Protein AF-A0A928W747-F1 (afdb_monomer_lite)

pLDDT: mean 83.99, std 16.91, range [33.22, 96.81]

Sequence (136 aa):
MTNNTPDNKETDIVHVSPETNALVEKEMEGQDEQIKKETKALVEAIKKRAQSEIENAQTLSQDAYLNAVRNAREALEQNELLNPKRIEHSVEMIQRDAQENWQKTVDEITALGDRLQEAAQVAWDILMGKDNSGTK

Radius of gyration: 18.85 Å; chains: 1; bounding box: 60×43×54 Å

Foldseek 3Di:
DDDDDDDPPPLPPADFDPVLLVLLCVVVPPDDPVLSSVLSSLLSQLLVQLLVQCVPPPDDDLVSSLVSSVVSLVVVVVVVPDDNVSSVVSSVSVNVCCVVPVVVSVVVSVVVVVVVVVVVVVVVCVVVVVPPPPDD

Secondary structure (DSSP, 8-state):
-----------TTS---HHHHHHHHHHTTTS-HHHHHHHHHHHHHHHHHHHHHHHTSSS--HHHHHHHHHHHHHHHHTSTTS-HHHHHHHHHHHHHHHHH-HHHHHHHHHHHHHHHHHHHHHHHHHHTT-------

Structure (mmCIF, N/CA/C/O backbone):
data_AF-A0A928W747-F1
#
_entry.id   AF-A0A928W747-F1
#
loop_
_atom_site.group_PDB
_atom_site.id
_atom_site.type_symbol
_atom_site.label_atom_id
_atom_site.label_alt_id
_atom_site.label_comp_id
_atom_site.label_asym_id
_atom_site.label_entity_id
_atom_site.label_seq_id
_atom_site.pdbx_PDB_ins_code
_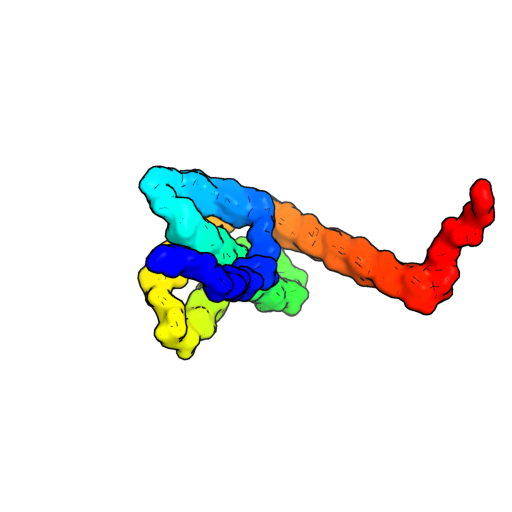atom_site.Cartn_x
_atom_site.Cartn_y
_atom_site.Cartn_z
_atom_site.occupancy
_atom_site.B_iso_or_equiv
_atom_site.auth_seq_id
_atom_site.auth_comp_id
_atom_site.auth_asym_id
_atom_site.auth_atom_id
_atom_site.pdbx_PDB_model_num
ATOM 1 N N . MET A 1 1 ? -46.228 -7.686 5.028 1.00 33.22 1 MET A N 1
ATOM 2 C CA . MET A 1 1 ? -45.544 -8.870 4.471 1.00 33.22 1 MET A CA 1
ATOM 3 C C . MET A 1 1 ? -44.481 -8.363 3.507 1.00 33.22 1 MET A C 1
ATOM 5 O O . MET A 1 1 ? -44.759 -7.450 2.745 1.00 33.22 1 MET A O 1
ATOM 9 N N . THR A 1 2 ? -43.270 -8.871 3.710 1.00 37.59 2 THR A N 1
ATOM 10 C CA . THR A 1 2 ? -41.921 -8.536 3.196 1.00 37.59 2 THR A CA 1
ATOM 11 C C . THR A 1 2 ? -41.808 -8.332 1.677 1.00 37.59 2 THR A C 1
ATOM 13 O O . THR A 1 2 ? -42.422 -9.076 0.923 1.00 37.59 2 THR A O 1
ATOM 16 N N . ASN A 1 3 ? -41.173 -7.233 1.247 1.00 42.16 3 ASN A N 1
ATOM 17 C CA . ASN A 1 3 ? -39.784 -7.074 0.743 1.00 42.16 3 ASN A CA 1
ATOM 18 C C . ASN A 1 3 ? -39.545 -7.579 -0.689 1.00 42.16 3 ASN A C 1
ATOM 20 O O . ASN A 1 3 ? -39.810 -8.737 -0.991 1.00 42.16 3 ASN A O 1
ATOM 24 N N . ASN A 1 4 ? -38.938 -6.725 -1.524 1.00 39.19 4 ASN A N 1
ATOM 25 C CA . ASN A 1 4 ? -37.553 -6.898 -1.993 1.00 39.19 4 ASN A CA 1
ATOM 26 C C . ASN A 1 4 ? -37.180 -5.752 -2.951 1.00 39.19 4 ASN A C 1
ATOM 28 O O . ASN A 1 4 ? -37.532 -5.763 -4.128 1.00 39.19 4 ASN A O 1
ATOM 32 N N . THR A 1 5 ? -36.459 -4.763 -2.423 1.00 38.31 5 THR A N 1
ATOM 33 C CA . THR A 1 5 ? -35.688 -3.794 -3.214 1.00 38.31 5 THR A CA 1
ATOM 34 C C . THR A 1 5 ? -34.355 -4.457 -3.581 1.00 38.31 5 THR A C 1
ATOM 36 O O . THR A 1 5 ? -33.800 -5.145 -2.720 1.00 38.31 5 THR A O 1
ATOM 39 N N . PRO A 1 6 ? -33.835 -4.306 -4.813 1.00 47.38 6 PRO A N 1
ATOM 40 C CA . PRO A 1 6 ? -32.578 -4.929 -5.199 1.00 47.38 6 PRO A CA 1
ATOM 41 C C . PRO A 1 6 ? -31.433 -4.345 -4.371 1.00 47.38 6 PRO A C 1
ATOM 43 O O . PRO A 1 6 ? -31.249 -3.132 -4.310 1.00 47.38 6 PRO A O 1
ATOM 46 N N . ASP A 1 7 ? -30.702 -5.247 -3.734 1.00 39.56 7 ASP A N 1
ATOM 47 C CA . ASP A 1 7 ? -29.444 -5.028 -3.036 1.00 39.56 7 ASP A CA 1
ATOM 48 C C . ASP A 1 7 ? -28.451 -4.304 -3.966 1.00 39.56 7 ASP A C 1
ATOM 50 O O . ASP A 1 7 ? -28.007 -4.858 -4.978 1.00 39.56 7 ASP A O 1
ATOM 54 N N . ASN A 1 8 ? -28.172 -3.031 -3.668 1.00 40.31 8 ASN A N 1
ATOM 55 C CA . ASN A 1 8 ? -27.192 -2.220 -4.381 1.00 40.31 8 ASN A CA 1
ATOM 56 C C . ASN A 1 8 ? -25.779 -2.697 -4.002 1.00 40.31 8 ASN A C 1
ATOM 58 O O . ASN A 1 8 ? -25.172 -2.220 -3.042 1.00 40.31 8 ASN A O 1
ATOM 62 N N . LYS A 1 9 ? -25.268 -3.670 -4.760 1.00 41.50 9 LYS A N 1
ATOM 63 C CA . LYS A 1 9 ? -23.900 -4.188 -4.659 1.00 41.50 9 LYS A CA 1
ATOM 64 C C . LYS A 1 9 ? -22.905 -3.264 -5.370 1.00 41.50 9 LYS A C 1
ATOM 66 O O . LYS A 1 9 ? -22.371 -3.613 -6.414 1.00 41.50 9 LYS A O 1
ATOM 71 N N . GLU A 1 10 ? -22.614 -2.107 -4.786 1.00 42.31 10 GLU A N 1
ATOM 72 C CA . GLU A 1 10 ? -21.566 -1.183 -5.269 1.00 42.31 10 GLU A CA 1
ATOM 73 C C . GLU A 1 10 ? -20.302 -1.175 -4.382 1.00 42.31 10 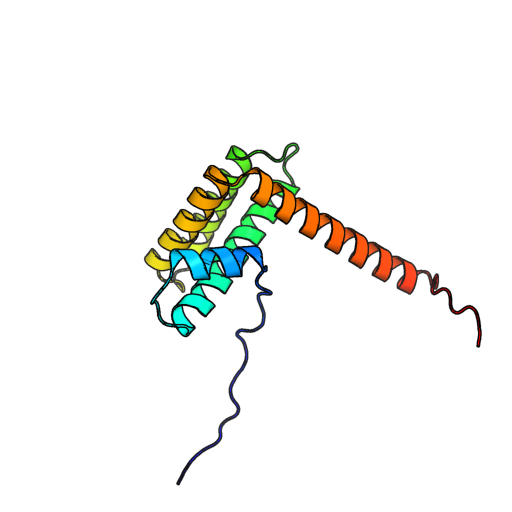GLU A C 1
ATOM 75 O O . GLU A 1 10 ? -19.524 -0.227 -4.393 1.00 42.31 10 GLU A O 1
ATOM 80 N N . THR A 1 11 ? -20.042 -2.244 -3.617 1.00 45.31 11 THR A N 1
ATOM 81 C CA . THR A 1 11 ? -18.802 -2.367 -2.811 1.00 45.31 11 THR A CA 1
ATOM 82 C C . THR A 1 11 ? -17.768 -3.350 -3.373 1.00 45.31 11 THR A C 1
ATOM 84 O O . THR A 1 11 ? -16.733 -3.554 -2.747 1.00 45.31 11 THR A O 1
ATOM 87 N N . ASP A 1 12 ? -17.988 -3.916 -4.566 1.00 47.53 12 ASP A N 1
ATOM 88 C CA . ASP A 1 12 ? -17.077 -4.891 -5.207 1.00 47.53 12 ASP A CA 1
ATOM 89 C C . ASP A 1 12 ? -15.919 -4.256 -6.010 1.00 47.53 12 ASP A C 1
ATOM 91 O O . ASP A 1 12 ? -15.172 -4.950 -6.694 1.00 47.53 12 ASP A O 1
ATOM 95 N N . ILE A 1 13 ? -15.742 -2.931 -5.954 1.00 58.00 13 ILE A N 1
ATOM 96 C CA . ILE A 1 13 ? -14.837 -2.220 -6.876 1.00 58.00 13 ILE A CA 1
ATOM 97 C C . ILE A 1 13 ? -13.351 -2.420 -6.516 1.00 58.00 13 ILE A C 1
ATOM 99 O O . ILE A 1 13 ? -12.485 -2.357 -7.390 1.00 58.00 13 ILE A O 1
ATOM 103 N N . VAL A 1 14 ? -13.021 -2.704 -5.251 1.00 70.94 14 VAL A N 1
ATOM 104 C CA . VAL A 1 14 ? -11.627 -2.888 -4.817 1.00 70.94 14 VAL A CA 1
ATOM 105 C C . VAL A 1 14 ? -11.307 -4.376 -4.694 1.00 70.94 14 VAL A C 1
ATOM 107 O O . VAL A 1 14 ? -11.656 -5.019 -3.709 1.00 70.94 14 VAL A O 1
ATOM 110 N N . HIS A 1 15 ? -10.598 -4.923 -5.686 1.00 85.44 15 HIS A N 1
ATOM 111 C CA . HIS A 1 15 ? -10.019 -6.266 -5.587 1.00 85.44 15 HIS A CA 1
ATOM 112 C C . HIS A 1 15 ? -8.985 -6.309 -4.456 1.00 85.44 15 HIS A C 1
ATOM 114 O O . HIS A 1 15 ? -7.933 -5.680 -4.580 1.00 85.44 15 HIS A O 1
ATOM 120 N N . VAL A 1 16 ? -9.301 -7.034 -3.381 1.00 90.44 16 VAL A N 1
ATOM 121 C CA . VAL A 1 16 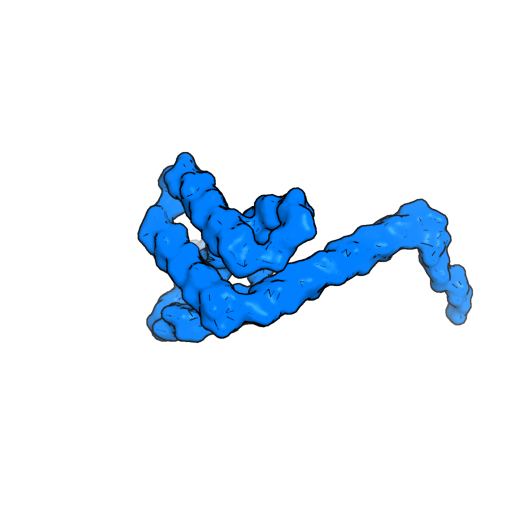? -8.442 -7.238 -2.206 1.00 90.44 16 VAL A CA 1
ATOM 122 C C . VAL A 1 16 ? -7.428 -8.341 -2.492 1.00 90.44 16 VAL A C 1
ATOM 124 O O . VAL A 1 16 ? -7.808 -9.448 -2.877 1.00 90.44 16 VAL A O 1
ATOM 127 N N . SER A 1 17 ? -6.146 -8.046 -2.281 1.00 91.75 17 SER A N 1
ATOM 128 C CA . SER A 1 17 ? -5.069 -9.029 -2.413 1.00 91.75 17 SER A CA 1
ATOM 129 C C . SER A 1 17 ? -5.126 -10.096 -1.303 1.00 91.75 17 SER A C 1
ATOM 131 O O . SER A 1 17 ? -5.592 -9.812 -0.190 1.00 91.75 17 SER A O 1
ATOM 133 N N . PRO A 1 18 ? -4.653 -11.332 -1.559 1.00 92.69 18 PRO A N 1
ATOM 134 C CA . PRO A 1 18 ? -4.531 -12.362 -0.525 1.00 92.69 18 PRO A CA 1
ATOM 135 C C . PRO A 1 18 ? -3.758 -11.887 0.710 1.00 92.69 18 PRO A C 1
ATOM 137 O O . PRO A 1 18 ? -4.097 -12.250 1.836 1.00 92.69 18 PRO A O 1
ATOM 140 N N . GLU A 1 19 ? -2.750 -11.044 0.510 1.00 92.81 19 GLU A N 1
ATOM 141 C CA . GLU A 1 19 ? -1.884 -10.523 1.555 1.00 92.81 19 GLU A CA 1
ATOM 142 C C . GLU A 1 19 ? -2.592 -9.477 2.411 1.00 92.81 19 GLU A C 1
ATOM 144 O O . GLU A 1 19 ? -2.525 -9.568 3.638 1.00 92.81 19 GLU A O 1
ATOM 149 N N . THR A 1 20 ? -3.350 -8.557 1.801 1.00 95.00 20 THR A N 1
ATOM 150 C CA . THR A 1 20 ? -4.242 -7.654 2.545 1.00 95.00 20 THR A CA 1
ATOM 151 C C . THR A 1 20 ? -5.288 -8.445 3.326 1.00 95.00 20 THR A C 1
ATOM 153 O O . THR A 1 20 ? -5.543 -8.149 4.493 1.00 95.00 20 THR A O 1
ATOM 156 N N . ASN A 1 21 ? -5.880 -9.477 2.718 1.00 95.81 21 ASN A N 1
ATOM 157 C CA . ASN A 1 21 ? -6.850 -10.319 3.408 1.00 95.81 21 ASN A CA 1
ATOM 158 C C . ASN A 1 21 ? -6.224 -11.000 4.637 1.00 95.81 21 ASN A C 1
ATOM 160 O O . ASN A 1 21 ? -6.785 -10.919 5.725 1.00 95.81 21 ASN A O 1
ATOM 164 N N . ALA A 1 22 ? -5.049 -11.613 4.481 1.00 95.75 22 ALA A N 1
ATOM 165 C CA . ALA A 1 22 ? -4.342 -12.282 5.570 1.00 95.75 22 ALA A CA 1
ATOM 166 C C . ALA A 1 22 ? -3.921 -11.316 6.689 1.00 95.75 22 ALA A C 1
ATOM 168 O O . ALA A 1 22 ? -4.062 -11.653 7.864 1.00 95.75 22 ALA A O 1
ATOM 169 N N . LEU A 1 23 ? -3.437 -10.119 6.337 1.00 96.00 23 LEU A N 1
ATOM 170 C CA . LEU A 1 23 ? -3.055 -9.091 7.305 1.00 96.00 23 LEU A CA 1
ATOM 171 C C . LEU A 1 23 ? -4.253 -8.678 8.166 1.00 96.00 23 LEU A C 1
ATOM 173 O O . LEU A 1 23 ? -4.170 -8.711 9.390 1.00 96.00 23 LEU A O 1
ATOM 177 N N . VAL A 1 24 ? -5.380 -8.340 7.534 1.00 95.81 24 VAL A N 1
ATOM 178 C CA . VAL A 1 24 ? -6.565 -7.865 8.262 1.00 95.81 24 VAL A CA 1
ATOM 179 C C . VAL A 1 24 ? -7.198 -8.972 9.100 1.00 95.81 24 VAL A C 1
ATOM 181 O O . VAL A 1 24 ? -7.590 -8.712 10.232 1.00 95.81 24 VAL A O 1
ATOM 184 N N . GLU A 1 25 ? -7.276 -10.208 8.598 1.00 96.69 25 GLU A N 1
ATOM 185 C CA . GLU A 1 25 ? -7.811 -11.326 9.391 1.00 96.69 25 GLU A CA 1
ATOM 186 C C . GLU A 1 25 ? -6.990 -11.596 10.652 1.00 96.69 25 GLU A C 1
ATOM 188 O O . GLU A 1 25 ? -7.556 -11.882 11.705 1.00 96.69 25 GLU A O 1
ATOM 193 N N . LYS A 1 26 ? -5.663 -11.476 10.551 1.00 95.44 26 LYS A N 1
ATOM 194 C CA . LYS A 1 26 ? -4.756 -11.651 11.685 1.00 95.44 26 LYS A CA 1
ATOM 195 C C . LYS A 1 26 ? -4.880 -10.506 12.694 1.00 95.44 26 LYS A C 1
ATOM 197 O O . LYS A 1 26 ? -5.005 -10.757 13.886 1.00 95.44 26 LYS A O 1
ATOM 202 N N . GLU A 1 27 ? -4.810 -9.257 12.236 1.00 94.19 27 GLU A N 1
ATOM 203 C CA . GLU A 1 27 ? -4.752 -8.085 13.125 1.00 94.19 27 GLU A CA 1
ATOM 204 C C . GLU A 1 27 ? -6.121 -7.715 13.724 1.00 94.19 27 GLU A C 1
ATOM 206 O O . GLU A 1 27 ? -6.186 -7.078 14.774 1.00 94.19 27 GLU A O 1
ATOM 211 N N . MET A 1 28 ? -7.221 -8.127 13.085 1.00 94.31 28 MET A N 1
ATOM 212 C CA . MET A 1 28 ? -8.595 -7.844 13.517 1.00 94.31 28 MET A CA 1
ATOM 213 C C . MET A 1 28 ? -9.351 -9.107 13.956 1.00 94.31 28 MET A C 1
ATOM 215 O O . MET A 1 28 ? -10.571 -9.201 13.782 1.00 94.31 28 MET A O 1
ATOM 219 N N . GLU A 1 29 ? -8.654 -10.094 14.524 1.00 94.50 29 GLU A N 1
ATOM 220 C CA . GLU A 1 29 ? -9.291 -11.301 15.059 1.00 94.50 29 GLU A CA 1
ATOM 221 C C . GLU A 1 29 ? -10.391 -10.939 16.081 1.00 94.50 29 GLU A C 1
ATOM 223 O O . GLU A 1 29 ? -10.227 -10.067 16.937 1.00 94.50 29 GLU A O 1
ATOM 228 N N . GLY A 1 30 ? -11.556 -11.584 15.965 1.00 92.06 30 GLY A N 1
ATOM 229 C CA . GLY A 1 30 ? -12.710 -11.330 16.836 1.00 92.06 30 GLY A CA 1
ATOM 230 C C . GLY A 1 30 ? -13.511 -10.056 16.529 1.00 92.06 30 GLY A C 1
ATOM 231 O O . GLY A 1 30 ? -14.511 -9.809 17.202 1.00 92.06 30 GLY A O 1
ATOM 232 N N . GLN A 1 31 ? -13.118 -9.263 15.526 1.00 92.62 31 GLN A N 1
ATOM 233 C CA . GLN A 1 31 ? -13.926 -8.146 15.025 1.00 92.62 31 GLN A CA 1
ATOM 234 C C . GLN A 1 31 ? -15.062 -8.628 14.115 1.00 92.62 31 GLN A C 1
ATOM 236 O O . GLN A 1 31 ? -15.010 -9.724 13.555 1.00 92.62 31 GLN A O 1
ATOM 241 N N . ASP A 1 32 ? -16.078 -7.780 13.949 1.00 95.12 32 ASP A N 1
ATOM 242 C CA . ASP A 1 32 ? -17.202 -8.033 13.048 1.00 95.12 32 ASP A CA 1
ATOM 243 C C . ASP A 1 32 ? -16.753 -8.144 11.577 1.00 95.12 32 ASP A C 1
ATOM 245 O O . ASP A 1 32 ? -15.891 -7.395 11.107 1.00 95.12 32 ASP A O 1
ATOM 249 N N . GLU A 1 33 ? -17.359 -9.072 10.835 1.00 92.38 33 GLU A N 1
ATOM 250 C CA . GLU A 1 33 ? -16.984 -9.376 9.449 1.00 92.38 33 GLU A CA 1
ATOM 251 C C . GLU A 1 33 ? -17.215 -8.201 8.491 1.00 92.38 33 GLU A C 1
ATOM 253 O O . GLU A 1 33 ? -16.437 -8.006 7.552 1.00 92.38 33 GLU A O 1
ATOM 258 N N . GLN A 1 34 ? -18.237 -7.372 8.729 1.00 89.56 34 GLN A N 1
ATOM 259 C CA . GLN A 1 34 ? -18.445 -6.166 7.933 1.00 89.56 34 GLN A CA 1
ATOM 260 C C . GLN A 1 34 ? -17.313 -5.164 8.176 1.00 89.56 34 GLN A C 1
ATOM 262 O O . GLN A 1 34 ? -16.769 -4.611 7.218 1.00 89.56 34 GLN A O 1
ATOM 267 N N . ILE A 1 35 ? -16.904 -4.982 9.435 1.00 89.69 35 ILE A N 1
ATOM 268 C CA . ILE A 1 35 ? -15.783 -4.101 9.788 1.00 89.69 35 ILE A CA 1
ATOM 269 C C . ILE A 1 35 ? -14.496 -4.595 9.121 1.00 89.69 35 ILE A C 1
ATOM 271 O O . ILE A 1 35 ? -13.795 -3.809 8.484 1.00 89.69 35 ILE A O 1
ATOM 275 N N . LYS A 1 36 ? -14.201 -5.899 9.192 1.00 92.50 36 LYS A N 1
ATOM 276 C CA . LYS A 1 36 ? -13.035 -6.476 8.507 1.00 92.50 36 LYS A CA 1
ATOM 277 C C . LYS A 1 36 ? -13.095 -6.261 6.999 1.00 92.50 36 LYS A C 1
ATOM 279 O O . LYS A 1 36 ? -12.083 -5.907 6.400 1.00 92.50 36 LYS A O 1
ATOM 284 N N . LYS A 1 37 ? -14.259 -6.459 6.369 1.00 92.75 37 LYS A N 1
ATOM 285 C CA . LYS A 1 37 ? -14.439 -6.241 4.925 1.00 92.75 37 LYS A CA 1
ATOM 286 C C . LYS A 1 37 ? -14.119 -4.796 4.535 1.00 92.75 37 LYS A C 1
ATOM 288 O O . LYS A 1 37 ? -13.374 -4.573 3.582 1.00 92.75 37 LYS A O 1
ATOM 293 N N . GLU A 1 38 ? -14.651 -3.827 5.274 1.00 90.44 38 GLU A N 1
ATOM 294 C CA . GLU A 1 38 ? -14.384 -2.405 5.038 1.00 90.44 38 GLU A CA 1
ATOM 295 C C . GLU A 1 38 ? -12.901 -2.065 5.245 1.00 90.44 38 GLU A C 1
ATOM 297 O O . GLU A 1 38 ? -12.310 -1.359 4.425 1.00 90.44 38 GLU A O 1
ATOM 302 N N . THR A 1 39 ? -12.271 -2.612 6.289 1.00 93.00 39 THR A N 1
ATOM 303 C CA . THR A 1 39 ? -10.839 -2.409 6.541 1.00 93.00 39 THR A CA 1
ATOM 304 C C . THR A 1 39 ? -9.972 -3.031 5.449 1.00 93.00 39 THR A C 1
ATOM 306 O O . THR A 1 39 ? -9.030 -2.386 5.001 1.00 93.00 39 THR A O 1
ATOM 309 N N . LYS A 1 40 ? -10.295 -4.231 4.948 1.00 95.50 40 LYS A N 1
ATOM 310 C CA . LYS A 1 40 ? -9.587 -4.844 3.808 1.00 95.50 40 LYS A CA 1
ATOM 311 C C . LYS A 1 40 ? -9.605 -3.937 2.584 1.00 95.50 40 LYS A C 1
ATOM 313 O O . LYS A 1 40 ? -8.562 -3.711 1.980 1.00 95.50 40 LYS A O 1
ATOM 318 N N . ALA A 1 41 ? -10.771 -3.390 2.242 1.00 92.75 41 ALA A N 1
ATOM 319 C CA . ALA A 1 41 ? -10.895 -2.476 1.111 1.00 92.75 41 ALA A CA 1
ATOM 320 C C . ALA A 1 41 ? -10.067 -1.196 1.316 1.00 92.75 41 ALA A C 1
ATOM 322 O O . ALA A 1 41 ? -9.395 -0.743 0.390 1.00 92.75 41 ALA A O 1
ATOM 323 N N . LEU A 1 42 ? -10.078 -0.637 2.531 1.00 92.25 42 LEU A N 1
ATOM 324 C CA . LEU A 1 42 ? -9.308 0.561 2.865 1.00 92.25 42 LEU A CA 1
ATOM 325 C C . LEU A 1 42 ? -7.794 0.310 2.824 1.00 92.25 42 LEU A C 1
ATOM 327 O O . LEU A 1 42 ? -7.067 1.082 2.202 1.00 92.25 42 LEU A O 1
ATOM 331 N N . VAL A 1 43 ? -7.324 -0.779 3.435 1.00 95.44 43 VAL A N 1
ATOM 332 C CA . VAL A 1 43 ? -5.911 -1.185 3.414 1.00 95.44 43 VAL A CA 1
ATOM 333 C C . VAL A 1 43 ? -5.443 -1.391 1.979 1.00 95.44 43 VAL A C 1
ATOM 335 O O . VAL A 1 43 ? -4.425 -0.831 1.580 1.00 95.44 43 VAL A O 1
ATOM 338 N N . GLU A 1 44 ? -6.213 -2.124 1.176 1.00 95.31 44 GLU A N 1
ATOM 339 C CA . GLU A 1 44 ? -5.886 -2.376 -0.227 1.00 95.31 44 GLU A CA 1
ATOM 340 C C . GLU A 1 44 ? -5.786 -1.074 -1.036 1.00 95.31 44 GLU A C 1
ATOM 342 O O . GLU A 1 44 ? -4.853 -0.894 -1.819 1.00 95.31 44 GLU A O 1
ATOM 347 N N . ALA A 1 45 ? -6.720 -0.142 -0.830 1.00 92.75 45 ALA A N 1
ATOM 348 C CA . ALA A 1 45 ? -6.710 1.147 -1.512 1.00 92.75 45 ALA A CA 1
ATOM 349 C C . ALA A 1 45 ? -5.485 1.998 -1.132 1.00 92.75 45 ALA A C 1
ATOM 351 O O . ALA A 1 45 ? -4.864 2.603 -2.009 1.00 92.75 45 ALA A O 1
ATOM 352 N N . ILE A 1 46 ? -5.107 2.020 0.152 1.00 92.25 46 ILE A N 1
ATOM 353 C CA . ILE A 1 46 ? -3.912 2.734 0.626 1.00 92.25 46 ILE A CA 1
ATOM 354 C C . ILE A 1 46 ? -2.646 2.116 0.024 1.00 92.25 46 ILE A C 1
ATOM 356 O O . ILE A 1 46 ? -1.814 2.856 -0.501 1.00 92.25 46 ILE A O 1
ATOM 360 N N . LYS A 1 47 ? -2.513 0.780 0.046 1.00 94.25 47 LYS A N 1
ATOM 361 C CA . LYS A 1 47 ? -1.354 0.077 -0.534 1.00 94.25 47 LYS A CA 1
ATOM 362 C C . LYS A 1 47 ? -1.215 0.392 -2.024 1.00 94.25 47 LYS A C 1
ATOM 364 O O . LYS A 1 47 ? -0.151 0.83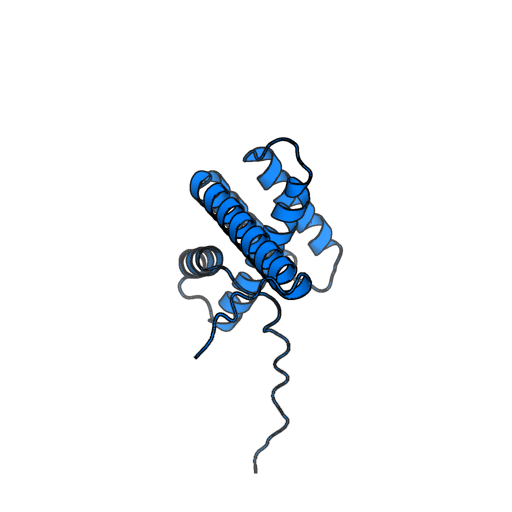7 -2.439 1.00 94.25 47 LYS A O 1
ATOM 369 N N . LYS A 1 48 ? -2.292 0.281 -2.811 1.00 91.38 48 LYS A N 1
ATOM 370 C CA . LYS A 1 48 ? -2.277 0.606 -4.253 1.00 91.38 48 LYS A CA 1
ATOM 371 C C . LYS A 1 48 ? -1.898 2.053 -4.540 1.00 91.38 48 LYS A C 1
ATOM 373 O O . LYS A 1 48 ? -1.130 2.321 -5.460 1.00 91.38 48 LYS A O 1
ATOM 378 N N . ARG A 1 49 ? -2.412 2.997 -3.749 1.00 90.44 49 ARG A N 1
ATOM 379 C CA . ARG A 1 49 ? -2.035 4.405 -3.889 1.00 90.44 49 ARG A CA 1
ATOM 380 C C . ARG A 1 49 ? -0.551 4.616 -3.600 1.00 90.44 49 ARG A C 1
ATOM 382 O O . ARG A 1 49 ? 0.127 5.256 -4.395 1.00 90.44 49 ARG A O 1
ATOM 389 N N . ALA A 1 50 ? -0.051 4.052 -2.501 1.00 90.69 50 ALA A N 1
ATOM 390 C CA . ALA A 1 50 ? 1.358 4.152 -2.139 1.00 90.69 50 ALA A CA 1
ATOM 391 C C . ALA A 1 50 ? 2.267 3.539 -3.218 1.00 90.69 50 ALA A C 1
ATOM 393 O O . ALA A 1 50 ? 3.290 4.119 -3.568 1.00 90.69 50 ALA A O 1
ATOM 394 N N . GLN A 1 51 ? 1.860 2.403 -3.788 1.00 89.25 51 GLN A N 1
ATOM 395 C CA . GLN A 1 51 ? 2.547 1.754 -4.905 1.00 89.25 51 GLN A CA 1
ATOM 396 C C . GLN A 1 51 ? 2.601 2.654 -6.146 1.00 89.25 51 GLN A C 1
ATOM 398 O O . GLN A 1 51 ? 3.675 2.855 -6.702 1.00 89.25 51 GLN A O 1
ATOM 403 N N . SER A 1 52 ? 1.485 3.275 -6.531 1.00 87.25 52 SER A N 1
ATOM 404 C CA . SER A 1 52 ? 1.451 4.197 -7.676 1.00 87.25 52 SER A CA 1
ATOM 405 C C . SER A 1 52 ? 2.333 5.440 -7.476 1.00 87.25 52 SER A C 1
ATOM 407 O O . SER A 1 52 ? 2.929 5.950 -8.425 1.00 87.25 52 SER A O 1
ATOM 409 N N . GLU A 1 53 ? 2.477 5.924 -6.239 1.00 85.81 53 GLU A N 1
ATOM 410 C CA . GLU A 1 53 ? 3.385 7.038 -5.943 1.00 85.81 53 GLU A CA 1
ATOM 411 C C . GLU A 1 53 ? 4.863 6.650 -6.124 1.00 85.81 53 GLU A C 1
ATOM 413 O O . GLU A 1 53 ? 5.655 7.464 -6.605 1.00 85.81 53 GLU A O 1
ATOM 418 N N . ILE A 1 54 ? 5.238 5.409 -5.794 1.00 84.62 54 ILE A N 1
ATOM 419 C CA . ILE A 1 54 ? 6.624 4.927 -5.909 1.00 84.62 54 ILE A CA 1
ATOM 420 C C . ILE A 1 54 ? 6.948 4.260 -7.249 1.00 84.62 54 ILE A C 1
ATOM 422 O O . ILE A 1 54 ? 8.126 4.083 -7.536 1.00 84.62 54 ILE A O 1
ATOM 426 N N . GLU A 1 55 ? 5.964 3.954 -8.099 1.00 73.25 55 GLU A N 1
ATOM 427 C CA . GLU A 1 55 ? 6.201 3.544 -9.497 1.00 73.25 55 GLU A CA 1
ATOM 428 C C . GLU A 1 55 ? 7.039 4.583 -10.261 1.00 73.25 55 GLU A C 1
ATOM 430 O O . GLU A 1 55 ? 7.832 4.238 -11.133 1.00 73.25 55 GLU A O 1
ATOM 435 N N . ASN A 1 56 ? 6.911 5.863 -9.894 1.00 66.44 56 ASN A N 1
ATOM 436 C CA . ASN A 1 56 ? 7.708 6.952 -10.463 1.00 66.44 56 ASN A CA 1
ATOM 437 C C . ASN A 1 56 ? 9.082 7.126 -9.789 1.00 66.44 56 ASN A C 1
ATOM 439 O O . ASN A 1 56 ? 9.899 7.927 -10.253 1.00 66.44 56 ASN A O 1
ATOM 443 N N . ALA A 1 57 ? 9.348 6.433 -8.680 1.00 69.12 57 ALA A N 1
ATOM 444 C CA . ALA A 1 57 ? 10.617 6.530 -7.974 1.00 69.12 57 ALA A CA 1
ATOM 445 C C . ALA A 1 57 ? 11.688 5.681 -8.677 1.00 69.12 57 ALA A C 1
ATOM 447 O O . ALA A 1 57 ? 11.442 4.556 -9.096 1.00 69.12 57 ALA A O 1
ATOM 448 N N . GLN A 1 58 ? 12.918 6.199 -8.764 1.00 67.88 58 GLN A N 1
ATOM 449 C CA . GLN A 1 58 ? 14.045 5.459 -9.359 1.00 67.88 58 GLN A CA 1
ATOM 450 C C . GLN A 1 58 ? 14.413 4.182 -8.589 1.00 67.88 58 GLN A C 1
ATOM 452 O O . GLN A 1 58 ? 15.000 3.273 -9.170 1.00 67.88 58 GLN A O 1
ATOM 457 N N . THR A 1 59 ? 14.085 4.117 -7.296 1.00 74.25 59 THR A N 1
ATOM 458 C CA . THR A 1 59 ? 14.438 2.998 -6.423 1.00 74.25 59 THR A CA 1
ATOM 459 C C . THR A 1 59 ? 13.277 2.672 -5.496 1.00 74.25 59 THR A C 1
ATOM 461 O O . THR A 1 59 ? 12.820 3.533 -4.743 1.00 74.25 59 THR A O 1
ATOM 464 N N . LEU A 1 60 ? 12.863 1.404 -5.491 1.00 86.19 60 LEU A N 1
ATOM 465 C CA . LEU A 1 60 ? 11.966 0.860 -4.479 1.00 86.19 60 LEU A CA 1
ATOM 466 C C . LEU A 1 60 ? 12.739 0.680 -3.163 1.00 86.19 60 LEU A C 1
ATOM 468 O O . LEU A 1 60 ? 13.631 -0.161 -3.066 1.00 86.19 60 LEU A O 1
ATOM 472 N N . SER A 1 61 ? 12.404 1.477 -2.149 1.00 91.38 61 SER A N 1
ATOM 473 C CA . SER A 1 61 ? 12.950 1.354 -0.794 1.00 91.38 61 SER A CA 1
ATOM 474 C C . SER A 1 61 ? 11.839 1.369 0.252 1.00 91.38 61 SER A C 1
ATOM 476 O O . SER A 1 61 ? 10.762 1.924 0.022 1.00 91.38 61 SER A O 1
ATOM 478 N N . GLN A 1 62 ? 12.118 0.779 1.418 1.00 94.19 62 GLN A N 1
ATOM 479 C CA . GLN A 1 62 ? 11.172 0.732 2.535 1.00 94.19 62 GLN A CA 1
ATOM 480 C C . GLN A 1 62 ? 10.762 2.139 2.975 1.00 94.19 62 GLN A C 1
ATOM 482 O O . GLN A 1 62 ? 9.577 2.412 3.147 1.00 94.19 62 GLN A O 1
ATOM 487 N N . ASP A 1 63 ? 11.721 3.061 3.068 1.00 93.31 63 ASP A N 1
ATOM 488 C CA . ASP A 1 63 ? 11.452 4.453 3.429 1.00 93.31 63 ASP A CA 1
ATOM 489 C C . ASP A 1 63 ? 10.581 5.168 2.391 1.00 93.31 63 ASP A C 1
ATOM 491 O O . ASP A 1 63 ? 9.659 5.897 2.762 1.00 93.31 63 ASP A O 1
ATOM 495 N N . ALA A 1 64 ? 10.832 4.948 1.095 1.00 92.44 64 ALA A N 1
ATOM 496 C CA . ALA A 1 64 ? 10.017 5.530 0.031 1.00 92.44 64 ALA A CA 1
ATOM 497 C C . ALA A 1 64 ? 8.573 5.014 0.095 1.00 92.44 64 ALA A C 1
ATOM 499 O O . ALA A 1 64 ? 7.637 5.810 0.036 1.00 92.44 64 ALA A O 1
ATOM 500 N N . TYR A 1 65 ? 8.392 3.707 0.302 1.00 93.62 65 TYR A N 1
ATOM 501 C CA . TYR A 1 65 ? 7.071 3.106 0.478 1.00 93.62 65 TYR A CA 1
ATOM 502 C C . TYR A 1 65 ? 6.355 3.648 1.724 1.00 93.62 65 TYR A C 1
ATOM 504 O O . TYR A 1 65 ? 5.208 4.079 1.637 1.00 93.62 65 TYR A O 1
ATOM 512 N N . LEU A 1 66 ? 7.027 3.703 2.879 1.00 95.62 66 LEU A N 1
ATOM 513 C CA . LEU A 1 66 ? 6.437 4.230 4.114 1.00 95.62 66 LEU A CA 1
ATOM 514 C C . LEU A 1 66 ? 6.059 5.713 3.990 1.00 95.62 66 LEU A C 1
ATOM 516 O O . LEU A 1 66 ? 5.044 6.133 4.546 1.00 95.62 66 LEU A O 1
ATOM 520 N N . ASN A 1 67 ? 6.839 6.505 3.251 1.00 94.50 67 ASN A N 1
ATOM 521 C CA . ASN A 1 67 ? 6.488 7.890 2.939 1.00 94.50 67 ASN A CA 1
ATOM 522 C C . ASN A 1 67 ? 5.264 7.975 2.023 1.00 94.50 67 ASN A C 1
ATOM 524 O O . ASN A 1 67 ? 4.351 8.740 2.317 1.00 94.50 67 ASN A O 1
ATOM 528 N N . ALA A 1 68 ? 5.184 7.146 0.986 1.00 94.00 68 ALA A N 1
ATOM 529 C CA . ALA A 1 68 ? 4.012 7.086 0.118 1.00 94.00 68 ALA A CA 1
ATOM 530 C C . ALA A 1 68 ? 2.739 6.647 0.872 1.00 94.00 68 ALA A C 1
ATOM 532 O O . ALA A 1 68 ? 1.658 7.186 0.652 1.00 94.00 68 ALA A O 1
ATOM 533 N N . VAL A 1 69 ? 2.856 5.734 1.843 1.00 95.56 69 VAL A N 1
ATOM 534 C CA . VAL A 1 69 ? 1.744 5.369 2.741 1.00 95.56 69 VAL A CA 1
ATOM 535 C C . VAL A 1 69 ? 1.287 6.566 3.589 1.00 95.56 69 VAL A C 1
ATOM 537 O O . VAL A 1 69 ? 0.085 6.750 3.792 1.00 95.56 69 VAL A O 1
ATOM 540 N N . ARG A 1 70 ? 2.214 7.413 4.064 1.00 95.06 70 ARG A N 1
ATOM 541 C CA . ARG A 1 70 ? 1.868 8.657 4.783 1.00 95.06 70 ARG A CA 1
ATOM 542 C C . ARG A 1 70 ? 1.154 9.655 3.871 1.00 95.06 70 ARG A C 1
ATOM 544 O O . ARG A 1 70 ? 0.114 10.173 4.259 1.00 95.06 70 ARG A O 1
ATOM 551 N N . ASN A 1 71 ? 1.638 9.854 2.650 1.00 93.19 71 ASN A N 1
ATOM 552 C CA . ASN A 1 71 ? 0.976 10.725 1.675 1.00 93.19 71 ASN A CA 1
ATOM 553 C C . ASN A 1 71 ? -0.441 10.229 1.342 1.00 93.19 71 ASN A C 1
ATOM 555 O O . ASN A 1 71 ? -1.394 11.010 1.284 1.00 93.19 71 ASN A O 1
ATOM 559 N N . ALA A 1 72 ? -0.601 8.911 1.176 1.00 92.56 72 ALA A N 1
ATOM 560 C CA . ALA A 1 72 ? -1.898 8.289 0.949 1.00 92.56 72 ALA A CA 1
ATOM 561 C C . ALA A 1 72 ? -2.866 8.554 2.112 1.00 92.56 72 ALA A C 1
ATOM 563 O O . ALA A 1 72 ? -4.027 8.883 1.865 1.00 92.56 72 ALA A O 1
ATOM 564 N N . ARG A 1 73 ? -2.390 8.476 3.364 1.00 93.12 73 ARG A N 1
ATOM 565 C CA . ARG A 1 73 ? -3.160 8.859 4.556 1.00 93.12 73 ARG A CA 1
ATOM 566 C C . ARG A 1 73 ? -3.611 10.315 4.491 1.00 93.12 73 ARG A C 1
ATOM 568 O O . ARG A 1 73 ? -4.806 10.570 4.598 1.00 93.12 73 ARG A O 1
ATOM 575 N N . GLU A 1 74 ? -2.677 11.247 4.312 1.00 92.12 74 GLU A N 1
ATOM 576 C CA . GLU A 1 74 ? -2.962 12.689 4.319 1.00 92.12 74 GLU A CA 1
ATOM 577 C C . GLU A 1 74 ? -4.021 13.055 3.277 1.00 92.12 74 GLU A C 1
ATOM 579 O O . GLU A 1 74 ? -4.958 13.804 3.549 1.00 92.12 74 GLU A O 1
ATOM 584 N N . ALA A 1 75 ? -3.924 12.472 2.087 1.00 89.12 75 ALA A N 1
ATOM 585 C CA . ALA A 1 75 ? -4.885 12.726 1.031 1.00 89.12 75 ALA A CA 1
ATOM 586 C C . ALA A 1 75 ? -6.256 12.063 1.258 1.00 89.12 75 ALA A C 1
ATOM 588 O O . ALA A 1 75 ? -7.251 12.540 0.715 1.00 89.12 75 ALA A O 1
ATOM 589 N N . LEU A 1 76 ? -6.332 10.974 2.030 1.00 88.75 76 LEU A N 1
ATOM 590 C CA . LEU A 1 76 ? -7.611 10.401 2.463 1.00 88.75 76 LEU A CA 1
ATOM 591 C C . LEU A 1 76 ? -8.244 11.223 3.587 1.00 88.75 76 LEU A C 1
ATOM 593 O O . LEU A 1 76 ? -9.456 11.392 3.588 1.00 88.75 76 LEU A O 1
ATOM 597 N N . GLU A 1 77 ? -7.449 11.766 4.510 1.00 88.25 77 GLU A N 1
ATOM 598 C CA . GLU A 1 77 ? -7.941 12.630 5.593 1.00 88.25 77 GLU A CA 1
ATOM 599 C C . GLU A 1 77 ? -8.504 13.961 5.074 1.00 88.25 77 GLU A C 1
ATOM 601 O O . GLU A 1 77 ? -9.440 14.499 5.660 1.00 88.25 77 GLU A O 1
ATOM 606 N N . GLN A 1 78 ? -8.005 14.461 3.938 1.00 86.38 78 GLN A N 1
ATOM 607 C CA . GLN A 1 78 ? -8.602 15.602 3.228 1.00 86.38 78 GLN A CA 1
ATOM 608 C C . GLN A 1 78 ? -10.007 15.302 2.678 1.00 86.38 78 GLN A C 1
ATOM 610 O O . GLN A 1 78 ? -10.771 16.219 2.382 1.00 86.38 78 GLN A O 1
ATOM 615 N N . ASN A 1 79 ? -10.351 14.023 2.521 1.00 76.94 79 ASN A N 1
ATOM 616 C CA . ASN A 1 79 ? -11.652 13.566 2.066 1.00 76.94 79 ASN A CA 1
ATOM 617 C C . ASN A 1 79 ? -12.490 13.180 3.298 1.00 76.94 79 ASN A C 1
ATOM 619 O O . ASN A 1 79 ? -12.533 12.017 3.697 1.00 76.94 79 ASN A O 1
ATOM 623 N N . GLU A 1 80 ? -13.149 14.170 3.915 1.00 78.50 80 GLU A N 1
ATOM 624 C CA . GLU A 1 80 ? -13.900 14.092 5.192 1.00 78.50 80 GLU A CA 1
ATOM 625 C C . GLU A 1 80 ? -15.033 13.033 5.241 1.00 78.50 80 GLU A C 1
ATOM 627 O O . GLU A 1 80 ? -15.762 12.920 6.225 1.00 78.50 80 GLU A O 1
ATOM 632 N N . LEU A 1 81 ? -15.200 12.237 4.183 1.00 82.88 81 LEU A N 1
ATOM 633 C CA . LEU A 1 81 ? -16.153 11.135 4.071 1.00 82.88 81 LEU A CA 1
ATOM 634 C C . LEU A 1 81 ? -15.744 9.890 4.875 1.00 82.88 81 LEU A C 1
ATOM 636 O O . LEU A 1 81 ? -16.570 9.006 5.114 1.00 82.88 81 LEU A O 1
ATOM 640 N N . LEU A 1 82 ? -14.475 9.783 5.274 1.00 82.88 82 LEU A N 1
ATOM 641 C CA . LEU A 1 82 ? -13.933 8.619 5.971 1.00 82.88 82 LEU A CA 1
ATOM 642 C C . LEU A 1 82 ? -13.625 8.937 7.436 1.00 82.88 82 LEU A C 1
ATOM 644 O O . LEU A 1 82 ? -13.133 10.007 7.774 1.00 82.88 82 LEU A O 1
ATOM 648 N N . ASN A 1 83 ? -13.881 7.972 8.325 1.00 88.31 83 ASN A N 1
ATOM 649 C CA . ASN A 1 83 ? -13.555 8.113 9.743 1.00 88.31 83 ASN A CA 1
ATOM 650 C C . ASN A 1 83 ? -12.021 8.130 9.931 1.00 88.31 83 ASN A C 1
ATOM 652 O O . ASN A 1 83 ? -11.391 7.099 9.660 1.00 88.31 83 ASN A O 1
ATOM 656 N N . PRO A 1 84 ? -11.428 9.221 10.462 1.00 89.00 84 PRO A N 1
ATOM 657 C CA . PRO A 1 84 ? -9.976 9.356 10.596 1.00 89.00 84 PRO A CA 1
ATOM 658 C C . PRO A 1 84 ? -9.323 8.227 11.394 1.00 89.00 84 PRO A C 1
ATOM 660 O O . PRO A 1 84 ? -8.267 7.736 11.012 1.00 89.00 84 PRO A O 1
ATOM 663 N N . LYS A 1 85 ? -9.990 7.722 12.441 1.00 91.00 85 LYS A N 1
ATOM 664 C CA . LYS A 1 85 ? -9.459 6.621 13.262 1.00 91.00 85 LYS A CA 1
ATOM 665 C C . LYS A 1 85 ? -9.324 5.317 12.481 1.00 91.00 85 LYS A C 1
ATOM 667 O O . LYS A 1 85 ? -8.440 4.517 12.766 1.00 91.00 85 LYS A O 1
ATOM 672 N N . ARG A 1 86 ? -10.200 5.079 11.497 1.00 89.62 86 ARG A N 1
ATOM 673 C CA . ARG A 1 86 ? -10.092 3.889 10.640 1.00 89.62 86 ARG A CA 1
ATOM 674 C C . ARG A 1 86 ? -8.947 4.020 9.642 1.00 89.62 86 ARG A C 1
ATOM 676 O O . ARG A 1 86 ? -8.300 3.020 9.341 1.00 89.62 86 ARG A O 1
ATOM 683 N N . ILE A 1 87 ? -8.707 5.234 9.141 1.00 92.94 87 ILE A N 1
ATOM 684 C CA . ILE A 1 87 ? -7.556 5.523 8.279 1.00 92.94 87 ILE A CA 1
ATOM 685 C C . ILE A 1 87 ? -6.272 5.308 9.078 1.00 92.94 87 ILE A C 1
ATOM 687 O O . ILE A 1 87 ? -5.427 4.532 8.647 1.00 92.94 87 ILE A O 1
ATOM 691 N N . GLU A 1 88 ? -6.164 5.929 10.254 1.00 94.00 88 GLU A N 1
ATOM 692 C CA . GLU A 1 88 ? -5.019 5.795 11.159 1.00 94.00 88 GLU A CA 1
ATOM 693 C C . GLU A 1 88 ? -4.715 4.325 11.461 1.00 94.00 88 GLU A C 1
ATOM 695 O O . GLU A 1 88 ? -3.618 3.860 11.168 1.00 94.00 88 GLU A O 1
ATOM 700 N N . HIS A 1 89 ? -5.713 3.558 11.908 1.00 94.44 89 HIS A N 1
ATOM 701 C CA . HIS A 1 89 ? -5.538 2.135 12.190 1.00 94.44 89 HIS A CA 1
ATOM 702 C C . HIS A 1 89 ? -5.064 1.331 10.965 1.00 94.44 89 HIS A C 1
ATOM 704 O O . HIS A 1 89 ? -4.154 0.511 11.068 1.00 94.44 89 HIS A O 1
ATOM 710 N N . SER A 1 90 ? -5.638 1.587 9.784 1.00 94.88 90 SER A N 1
ATOM 711 C CA . SER A 1 90 ? -5.235 0.904 8.543 1.00 94.88 90 SER A CA 1
ATOM 712 C C . SER A 1 90 ? -3.794 1.231 8.154 1.00 94.88 90 SER A C 1
ATOM 714 O O . SER A 1 90 ? -3.042 0.350 7.741 1.00 94.88 90 SER A O 1
ATOM 716 N N . VAL A 1 91 ? -3.396 2.492 8.312 1.00 95.94 91 VAL A N 1
ATOM 717 C CA . VAL A 1 91 ? -2.037 2.963 8.039 1.00 95.94 91 VAL A CA 1
ATOM 718 C C . VAL A 1 91 ? -1.041 2.339 9.008 1.00 95.94 91 VAL A C 1
ATOM 720 O O . VAL A 1 91 ? 0.008 1.878 8.569 1.00 95.94 91 VAL A O 1
ATOM 723 N N . GLU A 1 92 ? -1.368 2.262 10.297 1.00 96.81 92 GLU A N 1
ATOM 724 C CA . GLU A 1 92 ? -0.524 1.606 11.300 1.00 96.81 92 GLU A CA 1
ATOM 725 C C . GLU A 1 92 ? -0.298 0.124 10.982 1.00 96.81 92 GLU A C 1
ATOM 727 O O . GLU A 1 92 ? 0.836 -0.350 11.074 1.00 96.81 92 GLU A O 1
ATOM 732 N N . MET A 1 93 ? -1.343 -0.600 10.558 1.00 96.38 93 MET A N 1
ATOM 733 C CA . MET A 1 93 ? -1.205 -1.996 10.126 1.00 96.38 93 MET A CA 1
ATOM 734 C C . MET A 1 93 ? -0.250 -2.124 8.935 1.00 96.38 93 MET A C 1
ATOM 736 O O . MET A 1 93 ? 0.642 -2.968 8.958 1.00 96.38 93 MET A O 1
ATOM 740 N N . ILE A 1 94 ? -0.396 -1.268 7.917 1.00 96.50 94 ILE A N 1
ATOM 741 C CA . ILE A 1 94 ? 0.475 -1.281 6.731 1.00 96.50 94 ILE A CA 1
ATOM 742 C C . ILE A 1 94 ? 1.920 -0.948 7.108 1.00 96.50 94 ILE A C 1
ATOM 744 O O . ILE A 1 94 ? 2.846 -1.591 6.621 1.00 96.50 94 ILE A O 1
ATOM 748 N N . GLN A 1 95 ? 2.128 0.059 7.959 1.00 96.62 95 GLN A N 1
ATOM 749 C CA . GLN A 1 95 ? 3.465 0.473 8.379 1.00 96.62 95 GLN A CA 1
ATOM 750 C C . GLN A 1 95 ? 4.170 -0.636 9.155 1.00 96.62 95 GLN A C 1
ATOM 752 O O . GLN A 1 95 ? 5.333 -0.914 8.872 1.00 96.62 95 GLN A O 1
ATOM 757 N N . ARG A 1 96 ? 3.470 -1.288 10.089 1.00 96.81 96 ARG A N 1
ATOM 758 C CA . ARG A 1 96 ? 4.021 -2.408 10.858 1.00 96.81 96 ARG A CA 1
ATOM 759 C C . ARG A 1 96 ? 4.353 -3.592 9.955 1.00 96.81 96 ARG A C 1
ATOM 761 O O . ARG A 1 96 ? 5.467 -4.100 10.017 1.00 96.81 96 ARG A O 1
ATOM 768 N N . ASP A 1 97 ? 3.431 -3.975 9.073 1.00 95.69 97 ASP A N 1
ATOM 769 C CA . ASP A 1 97 ? 3.649 -5.080 8.136 1.00 95.69 97 ASP A CA 1
ATOM 770 C C . ASP A 1 97 ? 4.838 -4.810 7.207 1.00 95.69 97 ASP A C 1
ATOM 772 O O . ASP A 1 97 ? 5.713 -5.655 7.068 1.00 95.69 97 ASP A O 1
ATOM 776 N N . ALA A 1 98 ? 4.949 -3.605 6.646 1.00 95.06 98 ALA A N 1
ATOM 777 C CA . ALA A 1 98 ? 6.078 -3.248 5.792 1.00 95.06 98 ALA A CA 1
ATOM 778 C C . ALA A 1 98 ? 7.405 -3.146 6.559 1.00 95.06 98 ALA A C 1
ATOM 780 O O . ALA A 1 98 ? 8.461 -3.398 5.978 1.00 95.06 98 ALA A O 1
ATOM 781 N N . GLN A 1 99 ? 7.374 -2.774 7.844 1.00 96.00 99 GLN A N 1
ATOM 782 C CA . GLN A 1 99 ? 8.553 -2.742 8.714 1.00 96.00 99 GLN A CA 1
ATOM 783 C C . GLN A 1 99 ? 9.061 -4.145 9.051 1.00 96.00 99 GLN A C 1
ATOM 785 O O . GLN A 1 99 ? 10.262 -4.397 8.967 1.00 96.00 99 GLN A O 1
ATOM 790 N N . GLU A 1 100 ? 8.152 -5.052 9.402 1.00 95.56 100 GLU A N 1
ATOM 791 C CA . GLU A 1 100 ? 8.474 -6.417 9.824 1.00 95.56 100 GLU A CA 1
ATOM 792 C C . GLU A 1 100 ? 8.708 -7.361 8.635 1.00 95.56 100 GLU A C 1
ATOM 794 O O . GLU A 1 100 ? 9.567 -8.239 8.697 1.00 95.56 100 GLU A O 1
ATOM 799 N N . ASN A 1 101 ? 7.979 -7.160 7.534 1.00 95.25 101 ASN A N 1
ATOM 800 C CA . ASN A 1 101 ? 7.886 -8.079 6.399 1.00 95.25 101 ASN A CA 1
ATOM 801 C C . ASN A 1 101 ? 8.227 -7.398 5.064 1.00 95.25 101 ASN A C 1
ATOM 803 O O . ASN A 1 101 ? 7.605 -7.683 4.041 1.00 95.25 101 ASN A O 1
ATOM 807 N N . TRP A 1 102 ? 9.237 -6.520 5.042 1.00 94.38 102 TRP A N 1
ATOM 808 C CA . TRP A 1 102 ? 9.583 -5.729 3.851 1.00 94.38 102 TRP A CA 1
ATOM 809 C C . TRP A 1 102 ? 9.736 -6.554 2.567 1.00 94.38 102 TRP A C 1
ATOM 811 O O . TRP A 1 102 ? 9.207 -6.168 1.528 1.00 94.38 102 TRP A O 1
ATOM 821 N N . GLN A 1 103 ? 10.416 -7.705 2.632 1.00 94.44 103 GLN A N 1
ATOM 822 C CA . GLN A 1 103 ? 10.592 -8.561 1.454 1.00 94.44 103 GLN A CA 1
ATOM 823 C C . GLN A 1 103 ? 9.244 -8.991 0.869 1.00 94.44 103 GLN A C 1
ATOM 825 O O . GLN A 1 103 ? 9.061 -8.928 -0.338 1.00 94.44 103 GLN A O 1
ATOM 830 N N . LYS A 1 104 ? 8.274 -9.330 1.723 1.00 93.38 104 LYS A N 1
ATOM 831 C CA . LYS A 1 104 ? 6.927 -9.693 1.286 1.00 93.38 104 LYS A CA 1
ATOM 832 C C . LYS A 1 104 ? 6.219 -8.511 0.619 1.00 93.38 104 LYS A C 1
ATOM 834 O O . LYS A 1 104 ? 5.579 -8.690 -0.407 1.00 93.38 104 LYS A O 1
ATOM 839 N N . THR A 1 105 ? 6.382 -7.296 1.150 1.00 92.38 105 THR A N 1
ATOM 840 C CA . THR A 1 105 ? 5.863 -6.081 0.499 1.00 92.38 105 THR A CA 1
ATOM 841 C C . THR A 1 105 ? 6.475 -5.877 -0.889 1.00 92.38 105 THR A C 1
ATOM 843 O O . THR A 1 105 ? 5.756 -5.536 -1.824 1.00 92.38 105 THR A O 1
ATOM 846 N N . VAL A 1 106 ? 7.783 -6.104 -1.048 1.00 92.12 106 VAL A N 1
ATOM 847 C CA . VAL A 1 106 ? 8.450 -6.041 -2.359 1.00 92.12 106 VAL A CA 1
ATOM 848 C C . VAL A 1 106 ? 7.903 -7.113 -3.299 1.00 92.12 106 VAL A C 1
ATOM 850 O O . VAL A 1 106 ? 7.553 -6.790 -4.430 1.00 92.12 106 VAL A O 1
ATOM 853 N N . ASP A 1 107 ? 7.762 -8.350 -2.825 1.00 92.62 107 ASP A N 1
ATOM 854 C CA . ASP A 1 107 ? 7.244 -9.466 -3.619 1.00 92.62 107 ASP A CA 1
ATOM 855 C C . ASP A 1 107 ? 5.808 -9.193 -4.106 1.00 92.62 107 ASP A C 1
ATOM 857 O O . ASP A 1 107 ? 5.490 -9.443 -5.267 1.00 92.62 107 ASP A O 1
ATOM 861 N N . GLU A 1 108 ? 4.953 -8.614 -3.256 1.00 89.81 108 GLU A N 1
ATOM 862 C CA . GLU A 1 108 ? 3.594 -8.186 -3.619 1.00 89.81 108 GLU A CA 1
ATOM 863 C C . GLU A 1 108 ? 3.595 -7.127 -4.731 1.00 89.81 108 GLU A C 1
ATOM 865 O O . GLU A 1 108 ? 2.793 -7.197 -5.666 1.00 89.81 108 GLU A O 1
ATOM 870 N N . ILE A 1 109 ? 4.501 -6.147 -4.647 1.00 88.56 109 ILE A N 1
ATOM 871 C CA . ILE A 1 109 ? 4.654 -5.091 -5.658 1.00 88.56 109 ILE A CA 1
ATOM 872 C C . ILE A 1 109 ? 5.129 -5.688 -6.984 1.00 88.56 109 ILE A C 1
ATOM 874 O O . ILE A 1 109 ? 4.571 -5.376 -8.036 1.00 88.56 109 ILE A O 1
ATOM 878 N N . THR A 1 110 ? 6.128 -6.570 -6.942 1.00 89.25 110 THR A N 1
ATOM 879 C CA . THR A 1 110 ? 6.646 -7.251 -8.132 1.00 89.25 110 THR A CA 1
ATOM 880 C C . THR A 1 110 ? 5.576 -8.123 -8.782 1.00 89.25 110 THR A C 1
ATOM 882 O O . THR A 1 110 ? 5.344 -7.994 -9.980 1.00 89.25 110 THR A O 1
ATOM 885 N N . ALA A 1 111 ? 4.849 -8.927 -8.002 1.00 89.00 111 ALA A N 1
ATOM 886 C CA . ALA A 1 111 ? 3.782 -9.782 -8.517 1.00 89.00 111 ALA A CA 1
ATOM 887 C C . ALA A 1 111 ? 2.643 -8.978 -9.167 1.00 89.00 111 ALA A C 1
ATOM 889 O O . ALA A 1 111 ? 2.045 -9.422 -10.151 1.00 89.00 111 ALA A O 1
ATOM 890 N N . LEU A 1 112 ? 2.327 -7.790 -8.640 1.00 85.81 112 LEU A N 1
ATOM 891 C CA . LEU A 1 112 ? 1.387 -6.880 -9.291 1.00 85.81 112 LEU A CA 1
ATOM 892 C C . LEU A 1 112 ? 1.936 -6.387 -10.637 1.00 85.81 112 LEU A C 1
ATOM 894 O O . LEU A 1 112 ? 1.212 -6.434 -11.631 1.00 85.81 112 LEU A O 1
ATOM 898 N N . GLY A 1 113 ? 3.199 -5.955 -10.673 1.00 85.88 113 GLY A N 1
ATOM 899 C CA . GLY A 1 113 ? 3.874 -5.520 -11.897 1.00 85.88 113 GLY A CA 1
ATOM 900 C C . GLY A 1 113 ? 3.880 -6.596 -12.984 1.00 85.88 113 GLY A C 1
ATOM 901 O O . GLY A 1 113 ? 3.476 -6.321 -14.114 1.00 85.88 113 GLY A O 1
ATOM 902 N N . ASP A 1 114 ? 4.232 -7.832 -12.625 1.00 88.81 114 ASP A N 1
ATOM 903 C CA . ASP A 1 114 ? 4.249 -8.977 -13.540 1.00 88.81 114 ASP A CA 1
ATOM 904 C C . ASP A 1 114 ? 2.862 -9.219 -14.152 1.00 88.81 114 ASP A C 1
ATOM 906 O O . ASP A 1 114 ? 2.716 -9.304 -15.372 1.00 88.81 114 ASP A O 1
ATOM 910 N N . ARG A 1 115 ? 1.808 -9.218 -13.326 1.00 87.19 115 ARG A N 1
ATOM 911 C CA . ARG A 1 115 ? 0.419 -9.386 -13.792 1.00 87.19 115 ARG A CA 1
ATOM 912 C C . ARG A 1 115 ? -0.033 -8.261 -14.721 1.00 87.19 115 ARG A C 1
ATOM 914 O O . ARG A 1 115 ? -0.778 -8.512 -15.668 1.00 87.19 115 ARG A O 1
ATOM 921 N N . LEU A 1 116 ? 0.370 -7.019 -14.449 1.00 85.94 116 LEU A N 1
ATOM 922 C CA . LEU A 1 116 ? 0.046 -5.875 -15.305 1.00 85.94 116 LEU A CA 1
ATOM 923 C C . LEU A 1 116 ? 0.775 -5.966 -16.649 1.00 85.94 116 LEU A C 1
ATOM 925 O O . LEU A 1 116 ? 0.162 -5.725 -17.691 1.00 85.94 116 LEU A O 1
ATOM 929 N N . GLN A 1 117 ? 2.049 -6.362 -16.638 1.00 86.69 117 GLN A N 1
ATOM 930 C CA . GLN A 1 117 ? 2.828 -6.593 -17.849 1.00 86.69 117 GLN A CA 1
ATOM 931 C C . GLN A 1 117 ? 2.227 -7.727 -18.689 1.00 86.69 117 GLN A C 1
ATOM 933 O O . GLN A 1 117 ? 2.052 -7.564 -19.897 1.00 86.69 117 GLN A O 1
ATOM 938 N N . GLU A 1 118 ? 1.860 -8.847 -18.064 1.00 91.25 118 GLU A N 1
ATOM 939 C CA . GLU A 1 118 ? 1.178 -9.964 -18.725 1.00 91.25 118 GLU A CA 1
ATOM 940 C C . GLU A 1 118 ? -0.150 -9.524 -19.350 1.00 91.25 118 GLU A C 1
ATOM 942 O O . GLU A 1 118 ? -0.404 -9.795 -20.523 1.00 91.25 118 GLU A O 1
ATOM 947 N N . ALA A 1 119 ? -0.987 -8.794 -18.607 1.00 88.12 119 ALA A N 1
ATOM 948 C CA . ALA A 1 119 ? -2.260 -8.297 -19.120 1.00 88.12 119 ALA A CA 1
ATOM 949 C C . ALA A 1 119 ? -2.074 -7.343 -20.313 1.00 88.12 119 ALA A C 1
ATOM 951 O O . ALA A 1 119 ? -2.813 -7.431 -21.296 1.00 88.12 119 ALA A O 1
ATOM 952 N N . ALA A 1 120 ? -1.072 -6.461 -20.256 1.00 87.81 120 ALA A N 1
ATOM 953 C CA . ALA A 1 120 ? -0.737 -5.558 -21.353 1.00 87.81 120 ALA A CA 1
ATOM 954 C C . ALA A 1 120 ? -0.239 -6.319 -22.591 1.00 87.81 120 ALA A C 1
ATOM 956 O O . ALA A 1 120 ? -0.668 -6.020 -23.706 1.00 87.81 120 ALA A O 1
ATOM 957 N N . GLN A 1 121 ? 0.614 -7.329 -22.397 1.00 89.94 121 GLN A N 1
ATOM 958 C CA . GLN A 1 121 ? 1.098 -8.208 -23.460 1.00 89.94 121 GLN A CA 1
ATOM 959 C C . GLN A 1 121 ? -0.069 -8.933 -24.143 1.00 89.94 121 GLN A C 1
ATOM 961 O O . GLN A 1 121 ? -0.182 -8.892 -25.366 1.00 89.94 121 GLN A O 1
ATOM 966 N N . VAL A 1 122 ? -0.979 -9.524 -23.361 1.00 93.69 122 VAL A N 1
ATOM 967 C CA . VAL A 1 122 ? -2.181 -10.199 -23.876 1.00 93.69 122 VAL A CA 1
ATOM 968 C C . VAL A 1 122 ? -3.056 -9.230 -24.670 1.00 93.69 122 VAL A C 1
ATOM 970 O O . VAL A 1 122 ? -3.466 -9.541 -25.788 1.00 93.69 122 VAL A O 1
ATOM 973 N N . ALA A 1 123 ? -3.318 -8.037 -24.132 1.00 89.81 123 ALA A N 1
ATOM 974 C CA . ALA A 1 123 ? -4.096 -7.020 -24.833 1.00 89.81 123 ALA A CA 1
ATOM 975 C C . ALA A 1 123 ? -3.434 -6.602 -26.159 1.00 89.81 123 ALA A C 1
ATOM 977 O O . ALA A 1 123 ? -4.123 -6.423 -27.166 1.00 89.81 123 ALA A O 1
ATOM 978 N N . TRP A 1 124 ? -2.104 -6.485 -26.178 1.00 90.25 124 TRP A N 1
ATOM 979 C CA . TRP A 1 124 ? -1.339 -6.156 -27.377 1.00 90.25 124 TRP A CA 1
ATOM 980 C C . TRP A 1 124 ? -1.371 -7.273 -28.426 1.00 90.25 124 TRP A C 1
ATOM 982 O O . TRP A 1 124 ? -1.578 -6.999 -29.607 1.00 90.25 124 TRP A O 1
ATOM 992 N N . ASP A 1 125 ? -1.222 -8.532 -28.015 1.00 92.25 125 ASP A N 1
ATOM 993 C CA . ASP A 1 125 ? -1.285 -9.683 -28.920 1.00 92.25 125 ASP A CA 1
ATOM 994 C C . ASP A 1 125 ? -2.675 -9.819 -29.565 1.00 92.25 125 ASP A C 1
ATOM 996 O O . ASP A 1 125 ? -2.767 -10.041 -30.777 1.00 92.25 125 ASP A O 1
ATOM 1000 N N . ILE A 1 126 ? -3.748 -9.590 -28.793 1.00 93.00 126 ILE A N 1
ATOM 1001 C CA . ILE A 1 126 ? -5.128 -9.522 -29.305 1.00 93.00 126 ILE A CA 1
ATOM 1002 C C . ILE A 1 126 ? -5.261 -8.394 -30.336 1.00 93.00 126 ILE A C 1
ATOM 1004 O O . ILE A 1 126 ? -5.782 -8.615 -31.430 1.00 93.00 126 ILE A O 1
ATOM 1008 N N . LEU A 1 127 ? -4.766 -7.193 -30.017 1.00 86.94 127 LEU A N 1
ATOM 1009 C CA . LEU A 1 127 ? -4.833 -6.032 -30.910 1.00 86.94 127 LEU A CA 1
ATOM 1010 C C . LEU A 1 127 ? -4.093 -6.274 -32.233 1.00 86.94 127 LEU A C 1
ATOM 1012 O O . LEU A 1 127 ? -4.576 -5.888 -33.297 1.00 86.94 127 LEU A O 1
ATOM 1016 N N . MET A 1 128 ? -2.931 -6.922 -32.173 1.00 93.12 128 MET A N 1
ATOM 1017 C CA . MET A 1 128 ? -2.091 -7.198 -33.338 1.00 93.12 128 MET A CA 1
ATOM 1018 C C . MET A 1 128 ? -2.527 -8.446 -34.119 1.00 93.12 128 MET A C 1
ATOM 1020 O O . MET A 1 128 ? -1.860 -8.823 -35.084 1.00 93.12 128 MET A O 1
ATOM 1024 N N . GLY A 1 129 ? -3.627 -9.099 -33.723 1.00 80.50 129 GLY A N 1
ATOM 1025 C CA . GLY A 1 129 ? -4.114 -10.317 -34.370 1.00 80.50 129 GLY A CA 1
ATOM 1026 C C . GLY A 1 129 ? -3.134 -11.487 -34.253 1.00 80.50 129 GLY A C 1
ATOM 1027 O O . GLY A 1 129 ? -3.186 -12.414 -35.058 1.00 80.50 129 GLY A O 1
ATOM 1028 N N . LYS A 1 130 ? -2.241 -11.454 -33.255 1.00 66.50 130 LYS A N 1
ATOM 1029 C CA . LYS A 1 130 ? -1.282 -12.520 -32.928 1.00 66.50 130 LYS A CA 1
ATOM 1030 C C . LYS A 1 130 ? -1.928 -13.623 -32.092 1.00 66.50 130 LYS A C 1
ATOM 1032 O O . LYS A 1 130 ? -1.247 -14.335 -31.357 1.00 66.50 130 LYS A O 1
ATOM 1037 N N . ASP A 1 131 ? -3.239 -13.775 -32.221 1.00 61.06 131 ASP A N 1
ATOM 1038 C CA . ASP A 1 131 ? -3.930 -14.928 -31.696 1.00 61.06 131 ASP A CA 1
ATOM 10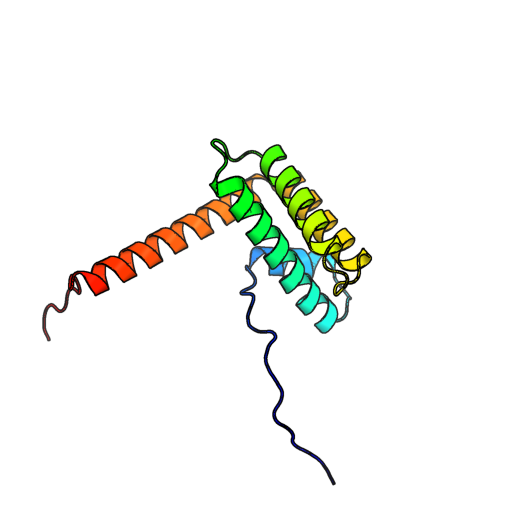39 C C . ASP A 1 131 ? -3.434 -16.125 -32.509 1.00 61.06 131 ASP A C 1
ATOM 1041 O O . ASP A 1 131 ? -3.622 -16.181 -33.730 1.00 61.06 131 ASP A O 1
ATOM 1045 N N . ASN A 1 132 ? -2.750 -17.067 -31.857 1.00 57.59 132 ASN A N 1
ATOM 1046 C CA . ASN A 1 132 ? -2.416 -18.364 -32.436 1.00 57.59 132 ASN A CA 1
ATOM 1047 C C . ASN A 1 132 ? -3.717 -19.161 -32.626 1.00 57.59 132 ASN A C 1
ATOM 1049 O O . ASN A 1 132 ? -3.916 -20.223 -32.047 1.00 57.59 132 ASN A O 1
ATOM 1053 N N . SER A 1 133 ? -4.601 -18.668 -33.488 1.00 55.81 133 SER A N 1
ATOM 1054 C CA . SER A 1 133 ? -5.718 -19.389 -34.078 1.00 55.81 133 SER A CA 1
ATOM 1055 C C . SER A 1 133 ? -5.184 -20.298 -35.190 1.00 55.81 133 SER A C 1
ATOM 1057 O O . SER A 1 133 ? -5.601 -20.276 -36.346 1.00 55.81 133 SER A O 1
ATOM 1059 N N . GLY A 1 134 ? -4.227 -21.143 -34.807 1.00 46.56 134 GLY A N 1
ATOM 1060 C CA . GLY A 1 134 ? -3.878 -2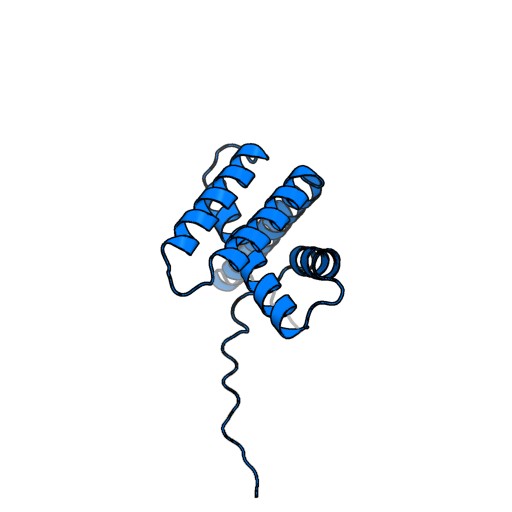2.355 -35.521 1.00 46.56 134 GLY A CA 1
ATOM 1061 C C . GLY A 1 134 ? -4.943 -23.413 -35.260 1.00 46.56 134 GLY A C 1
ATOM 1062 O O . GLY A 1 134 ? -4.773 -24.250 -34.391 1.00 46.56 134 GLY A O 1
ATOM 1063 N N . THR A 1 135 ? -6.024 -23.338 -36.036 1.00 50.97 135 THR A N 1
ATOM 1064 C CA . THR A 1 135 ? -6.742 -24.470 -36.654 1.00 50.97 135 THR A CA 1
ATOM 1065 C C . THR A 1 135 ? -7.042 -25.748 -35.845 1.00 50.97 135 THR A C 1
ATOM 1067 O O . THR A 1 135 ? -6.153 -26.565 -35.647 1.00 50.97 135 THR A O 1
ATOM 1070 N N . LYS A 1 136 ? -8.358 -25.975 -35.683 1.00 38.88 136 LYS A N 1
ATOM 1071 C CA . LYS A 1 136 ? -9.120 -27.249 -35.658 1.00 38.88 136 LYS A CA 1
ATOM 1072 C C . LYS A 1 136 ? -8.861 -28.271 -34.553 1.00 38.88 136 LYS A C 1
ATOM 1074 O O . LYS A 1 136 ? -7.794 -28.912 -34.557 1.00 38.88 136 LYS A O 1
#